Protein AF-A0A520WW32-F1 (afdb_monomer_lite)

Foldseek 3Di:
DAAEDPVVCVVCVPPDQLRWFKKKWFFDQDPVLVVLCVVPVPDDDDPVRVVVNLVVQQVRQVVLVVVLLVQLQVVLCVFDPPVSNDGWDKAADDPDGSSHRIIMTIDGPRSSVVSVPDPGTHYMGGPDDDDDDDPDDDDCPVQVVVCVVVVHGPVCVVVVPD

Radius of gyration: 22.88 Å; chains: 1; bounding box: 37×48×65 Å

Secondary structure (DSSP, 8-state):
-PEEPTTHHHHHHTS-TT--EEEEEEEPPPHHHHHHHHHHTT----HHHHHHHHHHHHHHHHHHHHHHHHHHHHHHHHHS-GGG-SPPPEEE-SSSTTSSSEEEEEE-TTTHHHHHT-TTEEEEEE-PPPPP-PPP---HHHHHHHHHHHSS-HHHHHTT--

Sequence (162 aa):
MAIISEAFEPFLAESGPNDRREAIVIYKTPESATELRERRKKKRMSVPQKRRYLRDLASIQAPTQLASLQKYRKAGKTRLPKKDKRDLETSTAGPMEGSMPFAYAQVTRKTLTELRRSDNIAAVIPNQRIHLLEPRAIDYQDLNNQEQAAGMTWGLERLDIP

Structure (mmCIF, N/CA/C/O backbone):
data_AF-A0A520WW32-F1
#
_entry.id   AF-A0A520WW32-F1
#
loop_
_atom_site.group_PDB
_atom_site.id
_atom_site.type_symbol
_atom_site.label_atom_id
_atom_site.label_alt_id
_atom_site.label_comp_id
_atom_site.label_asym_id
_atom_site.label_entity_id
_atom_site.label_seq_id
_atom_site.pdbx_PDB_ins_code
_atom_site.Cartn_x
_atom_site.Cartn_y
_atom_site.Cartn_z
_atom_site.occupancy
_atom_site.B_iso_or_equiv
_atom_site.auth_seq_id
_atom_site.auth_comp_id
_atom_site.auth_asym_id
_atom_site.auth_atom_id
_atom_site.pdbx_PDB_model_num
ATOM 1 N N . MET A 1 1 ? -15.189 7.868 2.197 1.00 76.44 1 MET A N 1
ATOM 2 C CA . MET A 1 1 ? -15.087 6.426 2.518 1.00 76.44 1 MET A CA 1
ATOM 3 C C . MET A 1 1 ? -14.074 5.765 1.602 1.00 76.44 1 MET A C 1
ATOM 5 O O . MET A 1 1 ? -14.057 6.096 0.423 1.00 76.44 1 MET A O 1
ATOM 9 N N . ALA A 1 2 ? -13.249 4.866 2.137 1.00 84.12 2 ALA A N 1
ATOM 10 C CA . ALA A 1 2 ? -12.302 4.087 1.339 1.00 84.12 2 ALA A CA 1
ATOM 11 C C . ALA A 1 2 ? -13.005 2.971 0.552 1.00 84.12 2 ALA A C 1
ATOM 13 O O . ALA A 1 2 ? -14.002 2.413 1.018 1.00 84.12 2 ALA A O 1
ATOM 14 N N . ILE A 1 3 ? -12.460 2.626 -0.613 1.00 90.88 3 ILE A N 1
ATOM 15 C CA . ILE A 1 3 ? -12.929 1.503 -1.429 1.00 90.88 3 ILE A CA 1
ATOM 16 C C . ILE A 1 3 ? -12.299 0.215 -0.891 1.00 90.88 3 ILE A C 1
ATOM 18 O O . ILE A 1 3 ? -11.082 0.114 -0.770 1.00 90.88 3 ILE A O 1
ATOM 22 N N . ILE A 1 4 ? -13.122 -0.770 -0.547 1.00 91.44 4 ILE A N 1
ATOM 23 C CA . ILE A 1 4 ? -12.657 -2.098 -0.139 1.00 91.44 4 ILE A CA 1
ATOM 24 C C . ILE A 1 4 ? -12.817 -3.021 -1.342 1.00 91.44 4 ILE A C 1
ATOM 26 O O . ILE A 1 4 ? -13.908 -3.092 -1.898 1.00 91.44 4 ILE A O 1
ATOM 30 N N . SER A 1 5 ? -11.748 -3.708 -1.742 1.00 91.31 5 SER A N 1
ATOM 31 C CA . SER A 1 5 ? -11.812 -4.671 -2.844 1.00 91.31 5 SER A CA 1
ATOM 32 C C . SER A 1 5 ? -12.746 -5.842 -2.528 1.00 91.31 5 SER A C 1
ATOM 34 O O . SER A 1 5 ? -12.660 -6.437 -1.454 1.00 91.31 5 SER A O 1
ATOM 36 N N . GLU A 1 6 ? -13.576 -6.223 -3.497 1.00 90.38 6 GLU A N 1
ATOM 37 C CA . GLU A 1 6 ? -14.427 -7.422 -3.438 1.00 90.38 6 GLU A CA 1
ATOM 38 C C . GLU A 1 6 ? -13.604 -8.710 -3.291 1.00 90.38 6 GLU A C 1
ATOM 40 O O . GLU A 1 6 ? -14.065 -9.682 -2.701 1.00 90.38 6 GLU A O 1
ATOM 45 N N . ALA A 1 7 ? -12.330 -8.689 -3.700 1.00 89.06 7 ALA A N 1
ATOM 46 C CA . ALA A 1 7 ? -11.408 -9.807 -3.528 1.00 89.06 7 ALA A CA 1
ATOM 47 C C . ALA A 1 7 ? -11.154 -10.173 -2.051 1.00 89.06 7 ALA A C 1
ATOM 49 O O . ALA A 1 7 ? -10.600 -11.237 -1.778 1.00 89.06 7 ALA A O 1
ATOM 50 N N . PHE A 1 8 ? -11.566 -9.335 -1.088 1.00 89.50 8 PHE A N 1
ATOM 51 C CA . PHE A 1 8 ? -11.568 -9.707 0.328 1.00 89.50 8 PHE A CA 1
ATOM 52 C C . PHE A 1 8 ? -12.578 -10.799 0.677 1.00 89.50 8 PHE A C 1
ATOM 54 O O . PHE A 1 8 ? -12.339 -11.515 1.648 1.00 89.50 8 PHE A O 1
ATOM 61 N N . GLU A 1 9 ? -13.679 -10.939 -0.065 1.00 86.38 9 GLU A N 1
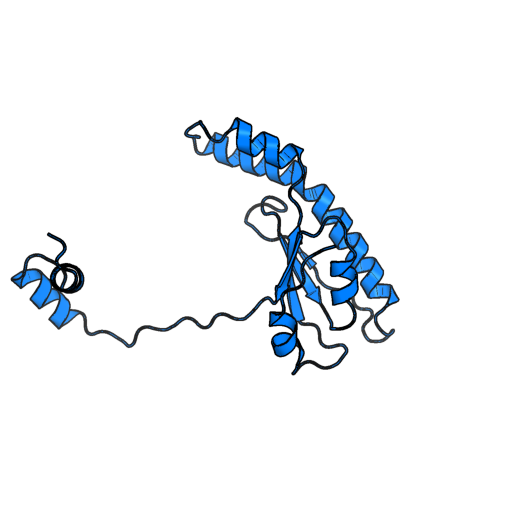ATOM 62 C CA . GLU A 1 9 ? -14.668 -11.985 0.207 1.00 86.38 9 GLU A CA 1
ATOM 63 C C . GLU A 1 9 ? -14.060 -13.387 0.105 1.00 86.38 9 GLU A C 1
ATOM 65 O O . GLU A 1 9 ? -14.041 -14.068 1.135 1.00 86.38 9 GLU A O 1
ATOM 70 N N . PRO A 1 10 ? -13.478 -13.808 -1.039 1.00 87.50 10 PRO A N 1
ATOM 71 C CA . PRO A 1 10 ? -12.804 -15.101 -1.129 1.00 87.50 10 PRO A CA 1
ATOM 72 C C . PRO A 1 10 ? -11.535 -15.151 -0.268 1.00 87.50 10 PRO A C 1
ATOM 74 O O . PRO A 1 10 ? -11.258 -16.162 0.368 1.00 87.50 10 PRO A O 1
ATOM 77 N N . PHE A 1 11 ? -10.785 -14.049 -0.162 1.00 85.19 11 PHE A N 1
ATOM 78 C CA . PHE A 1 11 ? -9.535 -14.014 0.609 1.00 85.19 11 PHE A CA 1
ATOM 79 C C . PHE A 1 11 ? -9.734 -14.226 2.120 1.00 85.19 11 PHE A C 1
ATOM 81 O O . PHE A 1 11 ? -8.848 -14.748 2.799 1.00 85.19 11 PHE A O 1
ATOM 88 N N . LEU A 1 12 ? -10.892 -13.828 2.656 1.00 84.56 12 LEU A N 1
ATOM 89 C CA . LEU A 1 12 ? -11.266 -14.032 4.057 1.00 84.56 12 LEU A CA 1
ATOM 90 C C . LEU A 1 12 ? -12.266 -15.182 4.251 1.00 84.56 12 LEU A C 1
ATOM 92 O O . LEU A 1 12 ? -12.606 -15.464 5.397 1.00 84.56 12 LEU A O 1
ATOM 96 N N . ALA A 1 13 ? -12.741 -15.836 3.185 1.00 82.19 13 ALA A N 1
ATOM 97 C CA . ALA A 1 13 ? -13.747 -16.899 3.269 1.00 82.19 13 ALA A CA 1
ATOM 98 C C . ALA A 1 13 ? -13.255 -18.100 4.088 1.00 82.19 13 ALA A C 1
ATOM 100 O O . ALA A 1 13 ? -13.975 -18.597 4.947 1.00 82.19 13 ALA A O 1
ATOM 101 N N . GLU A 1 14 ? -12.004 -18.504 3.874 1.00 76.00 14 GLU A N 1
ATOM 102 C CA . GLU A 1 14 ? -11.356 -19.619 4.581 1.00 76.00 14 GLU A CA 1
ATOM 103 C C . GLU A 1 14 ? -10.718 -19.199 5.915 1.00 76.00 14 GLU A C 1
ATOM 105 O O . GLU A 1 14 ? -10.013 -19.975 6.552 1.00 76.00 14 GLU A O 1
ATOM 110 N N . SER A 1 15 ? -10.897 -17.940 6.322 1.00 75.44 15 SER A N 1
ATOM 111 C CA . SER A 1 15 ? -10.265 -17.385 7.519 1.00 75.44 15 SER A CA 1
ATOM 112 C C . SER A 1 15 ? -11.249 -17.379 8.683 1.00 75.44 15 SER A C 1
ATOM 114 O O . SER A 1 15 ? -12.389 -16.927 8.550 1.00 75.44 15 SER A O 1
ATOM 116 N N . GLY A 1 16 ? -10.799 -17.819 9.855 1.00 77.25 16 GLY A N 1
ATOM 117 C CA . GLY A 1 16 ? -11.548 -17.681 11.095 1.00 77.25 16 GLY A CA 1
ATOM 118 C C . GLY A 1 16 ? -11.867 -16.210 11.425 1.00 77.25 16 GLY A C 1
ATOM 119 O O . GLY A 1 16 ? -11.209 -15.288 10.939 1.00 77.25 16 GLY A O 1
ATOM 120 N N . PRO A 1 17 ? -12.851 -15.931 12.302 1.00 72.38 17 PRO A N 1
ATOM 121 C CA . PRO A 1 17 ? -13.304 -14.564 12.596 1.00 72.38 17 PRO A CA 1
ATOM 122 C C . PRO A 1 17 ? -12.222 -13.608 13.124 1.00 72.38 17 PRO A C 1
ATOM 124 O O . PRO A 1 17 ? -12.375 -12.388 13.009 1.00 72.38 17 PRO A O 1
ATOM 127 N N . ASN A 1 18 ? -11.162 -14.157 13.722 1.00 74.00 18 ASN A N 1
ATOM 128 C CA . ASN A 1 18 ? -10.034 -13.415 14.284 1.00 74.00 18 ASN A CA 1
ATOM 129 C C . ASN A 1 18 ? -8.717 -13.689 13.537 1.00 74.00 18 ASN A C 1
ATOM 131 O O . ASN A 1 18 ? -7.675 -13.174 13.947 1.00 74.00 18 ASN A O 1
ATOM 135 N N . ASP A 1 19 ? -8.758 -14.468 12.452 1.00 82.25 19 ASP A N 1
ATOM 136 C CA . ASP A 1 19 ? -7.575 -14.734 11.644 1.00 82.25 19 ASP A CA 1
ATOM 137 C C . ASP A 1 19 ? -7.114 -13.445 10.977 1.00 82.25 19 ASP A C 1
ATOM 139 O O . ASP A 1 19 ? -7.900 -12.656 10.437 1.00 82.25 19 ASP A O 1
ATOM 143 N N . ARG A 1 20 ? -5.805 -13.226 11.058 1.00 86.00 20 ARG A N 1
ATOM 144 C CA . ARG A 1 20 ? -5.157 -12.019 10.569 1.00 86.00 20 ARG A CA 1
ATOM 145 C C . ARG A 1 20 ? -4.584 -12.303 9.200 1.00 86.00 20 ARG A C 1
ATOM 147 O O . ARG A 1 20 ? -3.789 -13.224 9.031 1.00 86.00 20 ARG A O 1
ATOM 154 N N . ARG A 1 21 ? -4.968 -11.485 8.233 1.00 88.31 21 ARG A N 1
ATOM 155 C CA . ARG A 1 21 ? -4.425 -11.528 6.879 1.00 88.31 21 ARG A CA 1
ATOM 156 C C . ARG A 1 21 ? -3.797 -10.186 6.562 1.00 88.31 21 ARG A C 1
ATOM 158 O O . ARG A 1 21 ? -4.219 -9.158 7.087 1.00 88.31 21 ARG A O 1
ATOM 165 N N . GLU A 1 22 ? -2.775 -10.195 5.727 1.00 90.69 22 GLU A N 1
ATOM 166 C CA . GLU A 1 22 ? -2.136 -8.962 5.299 1.00 90.69 22 GLU A CA 1
ATOM 167 C C . GLU A 1 22 ? -2.956 -8.292 4.191 1.00 90.69 22 GLU A C 1
ATOM 169 O O . GLU A 1 22 ? -3.468 -8.940 3.275 1.00 90.69 22 GLU A O 1
ATOM 174 N N . ALA A 1 23 ? -3.096 -6.978 4.296 1.00 92.38 23 ALA A N 1
ATOM 175 C CA . ALA A 1 23 ? -3.737 -6.123 3.318 1.00 92.38 23 ALA A CA 1
ATOM 176 C C . ALA A 1 23 ? -2.803 -4.982 2.939 1.00 92.38 23 ALA A C 1
ATOM 178 O O . ALA A 1 23 ? -2.019 -4.499 3.755 1.00 92.38 23 ALA A O 1
ATOM 179 N N . ILE A 1 24 ? -2.955 -4.507 1.713 1.00 92.44 24 ILE A N 1
ATOM 180 C CA . ILE A 1 24 ? -2.324 -3.291 1.230 1.00 92.44 24 ILE A CA 1
ATOM 181 C C . ILE A 1 24 ? -3.344 -2.161 1.379 1.00 92.44 24 ILE A C 1
ATOM 183 O O . ILE A 1 24 ? -4.445 -2.200 0.827 1.00 92.44 24 ILE A O 1
ATOM 187 N N . VAL A 1 25 ? -2.976 -1.149 2.152 1.00 92.75 25 VAL A N 1
ATOM 188 C CA . VAL A 1 25 ? -3.763 0.057 2.402 1.00 92.75 25 VAL A CA 1
ATOM 189 C C . VAL A 1 25 ? -3.189 1.180 1.558 1.00 92.75 25 VAL A C 1
ATOM 191 O O . VAL A 1 25 ? -2.044 1.577 1.757 1.00 92.75 25 VAL A O 1
ATOM 194 N N . ILE A 1 26 ? -3.988 1.708 0.638 1.00 91.75 26 ILE A N 1
ATOM 195 C CA . ILE A 1 26 ? -3.620 2.800 -0.261 1.00 91.75 26 ILE A CA 1
ATOM 196 C C . ILE A 1 26 ? -4.183 4.101 0.305 1.00 91.75 26 ILE A C 1
ATOM 198 O O . ILE A 1 26 ? -5.389 4.240 0.516 1.00 91.75 26 ILE A O 1
ATOM 202 N N . TYR A 1 27 ? -3.313 5.075 0.538 1.00 90.31 27 TYR A N 1
ATOM 203 C CA . TYR A 1 27 ? -3.663 6.385 1.068 1.00 90.31 27 TYR A CA 1
ATOM 204 C C . TYR A 1 27 ? -4.011 7.360 -0.044 1.00 90.31 27 TYR A C 1
ATOM 206 O O . TYR A 1 27 ? -3.464 7.312 -1.147 1.00 90.31 27 TYR A O 1
ATOM 214 N N . LYS A 1 28 ? -4.886 8.310 0.279 1.00 89.56 28 LYS A N 1
ATOM 215 C CA . LYS A 1 28 ? -5.070 9.483 -0.566 1.00 89.56 28 LYS A CA 1
ATOM 216 C C . LYS A 1 28 ? -3.759 10.264 -0.630 1.00 89.56 28 LYS A C 1
ATOM 218 O O . LYS A 1 28 ? -3.031 10.383 0.359 1.00 89.56 28 LYS A O 1
ATOM 223 N N . THR A 1 29 ? -3.461 10.771 -1.818 1.00 84.94 29 THR A N 1
ATOM 224 C CA . THR A 1 29 ? -2.329 11.673 -2.023 1.00 84.94 29 THR A CA 1
ATOM 225 C C . THR A 1 29 ? -2.746 13.069 -1.546 1.00 84.94 29 THR A C 1
ATOM 227 O O . THR A 1 29 ? -3.787 13.547 -1.998 1.00 84.94 29 THR A O 1
ATOM 230 N N . PRO A 1 30 ? -1.995 13.722 -0.641 1.00 85.50 30 PRO A N 1
ATOM 231 C CA . PRO A 1 30 ? -2.254 15.104 -0.251 1.00 85.50 30 PRO A CA 1
ATOM 232 C C . PRO A 1 30 ? -2.201 16.042 -1.461 1.00 85.50 30 PRO A C 1
ATOM 234 O O . PRO A 1 30 ? -1.415 15.825 -2.386 1.00 85.50 30 PRO A O 1
ATOM 237 N N . GLU A 1 31 ? -2.987 17.117 -1.445 1.00 85.88 31 GLU A N 1
ATOM 238 C CA . GLU A 1 31 ? -2.996 18.117 -2.526 1.00 85.88 31 GLU A CA 1
ATOM 239 C C . GLU A 1 31 ? -1.596 18.687 -2.790 1.00 85.88 31 GLU A C 1
ATOM 241 O O . GLU A 1 31 ? -1.153 18.754 -3.935 1.00 85.88 31 GLU A O 1
ATOM 246 N N . SER A 1 32 ? -0.827 18.946 -1.731 1.00 83.56 32 SER A N 1
ATOM 247 C CA . SER A 1 32 ? 0.561 19.414 -1.813 1.00 83.56 32 SER A CA 1
ATOM 248 C C . SER A 1 32 ? 1.504 18.442 -2.540 1.00 83.56 32 SER A C 1
ATOM 250 O O . SER A 1 32 ? 2.412 18.873 -3.256 1.00 83.56 32 SER A O 1
ATOM 252 N N . ALA A 1 33 ? 1.289 17.127 -2.425 1.00 82.94 33 ALA A N 1
ATOM 253 C CA . ALA A 1 33 ? 2.049 16.132 -3.184 1.00 82.94 33 ALA A CA 1
ATOM 254 C C . ALA A 1 33 ? 1.634 16.108 -4.667 1.00 82.94 33 ALA A C 1
ATOM 256 O O . ALA A 1 33 ? 2.475 15.882 -5.544 1.00 82.94 33 ALA A O 1
ATOM 257 N N . THR A 1 34 ? 0.359 16.379 -4.957 1.00 82.75 34 THR A N 1
ATOM 258 C CA . THR A 1 34 ? -0.162 16.515 -6.325 1.00 82.75 34 THR A CA 1
ATOM 259 C C . THR A 1 34 ? 0.433 17.741 -7.013 1.00 82.75 34 THR A C 1
ATOM 261 O O . THR A 1 34 ? 0.976 17.622 -8.110 1.00 82.75 34 THR A O 1
ATOM 264 N N . GLU A 1 35 ? 0.466 18.893 -6.342 1.00 84.81 35 GLU A N 1
ATOM 265 C CA . GLU A 1 35 ? 1.128 20.091 -6.867 1.00 84.81 35 GLU A CA 1
ATOM 266 C C . GLU A 1 35 ? 2.611 19.855 -7.166 1.00 84.81 35 GLU A C 1
ATOM 268 O O . GLU A 1 35 ? 3.119 20.258 -8.216 1.00 84.81 35 GLU A O 1
ATOM 273 N N . LEU A 1 36 ? 3.324 19.175 -6.261 1.00 83.38 36 LEU A N 1
ATOM 274 C CA . LEU A 1 36 ? 4.738 18.860 -6.450 1.00 83.38 36 LEU A CA 1
ATOM 275 C C . LEU A 1 36 ? 4.966 17.968 -7.683 1.00 83.38 36 LEU A C 1
ATOM 277 O O . LEU A 1 36 ? 5.966 18.143 -8.387 1.00 83.38 36 LEU A O 1
ATOM 281 N N . ARG A 1 37 ? 4.047 17.031 -7.961 1.00 81.62 37 ARG A N 1
ATOM 282 C CA . ARG A 1 37 ? 4.048 16.208 -9.183 1.00 81.62 37 ARG A CA 1
ATOM 283 C C . ARG A 1 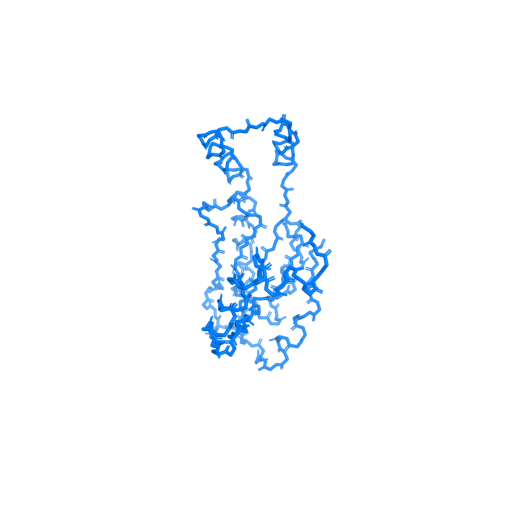37 ? 3.839 17.064 -10.429 1.00 81.62 37 ARG A C 1
ATOM 285 O O . ARG A 1 37 ? 4.663 16.989 -11.341 1.00 81.62 37 ARG A O 1
ATOM 292 N N . GLU A 1 38 ? 2.809 17.907 -10.455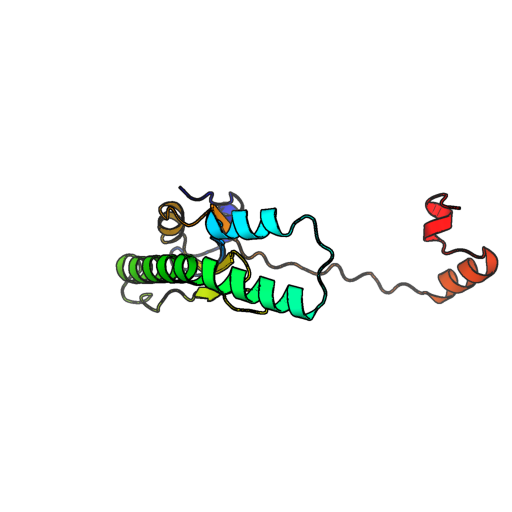 1.00 82.31 38 GLU A N 1
ATOM 293 C CA . GLU A 1 38 ? 2.501 18.754 -11.616 1.00 82.31 38 GLU A CA 1
ATOM 294 C C . GLU A 1 38 ? 3.643 19.721 -11.949 1.00 82.31 38 GLU A C 1
ATOM 296 O O . GLU A 1 38 ? 4.064 19.814 -13.105 1.00 82.31 38 GLU A O 1
ATOM 301 N N . ARG A 1 39 ? 4.246 20.354 -10.932 1.00 79.69 39 ARG A N 1
ATOM 302 C CA . ARG A 1 39 ? 5.399 21.259 -11.104 1.00 79.69 39 ARG A CA 1
ATOM 303 C C . ARG A 1 39 ? 6.603 20.584 -11.770 1.00 79.69 39 ARG A C 1
ATOM 305 O O . ARG A 1 39 ? 7.453 21.274 -12.335 1.00 79.69 39 ARG A O 1
ATOM 312 N N . ARG A 1 40 ? 6.717 19.252 -11.697 1.00 75.75 40 ARG A N 1
ATOM 313 C CA . ARG A 1 40 ? 7.886 18.498 -12.183 1.00 75.75 40 ARG A CA 1
ATOM 314 C C . ARG A 1 40 ? 7.615 17.580 -13.378 1.00 75.75 40 ARG A C 1
ATOM 316 O O . ARG A 1 40 ? 8.582 17.042 -13.914 1.00 75.75 40 ARG A O 1
ATOM 323 N N . LYS A 1 41 ? 6.373 17.480 -13.877 1.00 71.19 41 LYS A N 1
ATOM 324 C CA . LYS A 1 41 ? 6.012 16.673 -15.068 1.00 71.19 41 LYS A CA 1
ATOM 325 C C . LYS A 1 41 ? 6.796 17.024 -16.342 1.00 71.19 41 LYS A C 1
ATOM 327 O O . LYS A 1 41 ? 6.887 16.195 -17.238 1.00 71.19 41 LYS A O 1
ATOM 332 N N . LYS A 1 42 ? 7.371 18.229 -16.433 1.00 64.25 42 LYS A N 1
ATOM 333 C CA . LYS A 1 42 ? 7.997 18.755 -17.662 1.00 64.25 42 LYS A CA 1
ATOM 334 C C . LYS A 1 42 ? 9.532 18.807 -17.648 1.00 64.25 42 LYS A C 1
ATOM 336 O O . LYS A 1 42 ? 10.117 19.358 -18.574 1.00 64.25 42 LYS A O 1
ATOM 341 N N . LYS A 1 43 ? 10.214 18.269 -16.627 1.00 72.75 43 LYS A N 1
ATOM 342 C CA . LYS A 1 43 ? 11.689 18.318 -16.544 1.00 72.75 43 LYS A CA 1
ATOM 343 C C . LYS A 1 43 ? 12.303 16.924 -16.469 1.00 72.75 43 LYS A C 1
ATOM 345 O O . LYS A 1 43 ? 12.032 16.172 -15.536 1.00 72.75 43 LYS A O 1
ATOM 350 N N . ARG A 1 44 ? 13.205 16.607 -17.407 1.00 78.62 44 ARG A N 1
ATOM 351 C CA . ARG A 1 44 ? 14.145 15.488 -17.247 1.00 78.62 44 ARG A CA 1
ATOM 352 C C . ARG A 1 44 ? 15.000 15.764 -16.009 1.00 78.62 44 ARG A C 1
ATOM 354 O O . ARG A 1 44 ? 15.760 16.726 -15.982 1.00 78.62 44 ARG A O 1
ATOM 361 N N . MET A 1 45 ? 14.825 14.950 -14.971 1.00 82.00 45 MET A N 1
ATOM 362 C CA . MET A 1 45 ? 15.549 15.094 -13.708 1.00 82.00 45 MET A CA 1
ATOM 363 C C . MET A 1 45 ? 16.824 14.254 -13.709 1.00 82.00 45 MET A C 1
ATOM 365 O O . MET A 1 45 ? 16.788 13.068 -14.050 1.00 82.00 45 MET A O 1
ATOM 369 N N . SER A 1 46 ? 17.924 14.839 -13.240 1.00 88.44 46 SER A N 1
ATOM 370 C CA . SER A 1 46 ? 19.129 14.085 -12.894 1.00 88.44 46 SER A CA 1
ATOM 371 C C . SER A 1 46 ? 18.884 13.192 -11.669 1.00 88.44 46 SER A C 1
ATOM 373 O O . SER A 1 46 ? 17.940 13.396 -10.899 1.00 88.44 46 SER 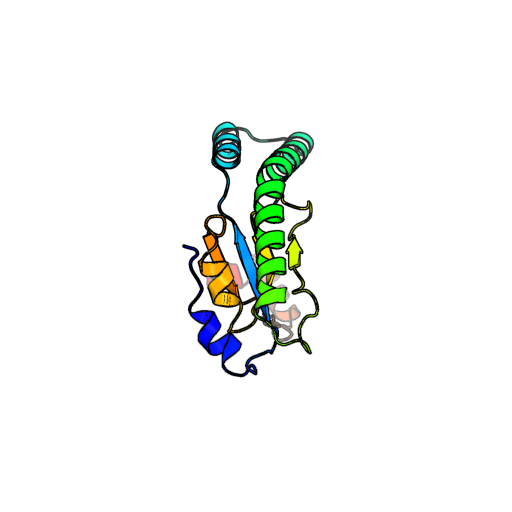A O 1
ATOM 375 N N . VAL A 1 47 ? 19.735 12.186 -11.455 1.00 85.88 47 VAL A N 1
ATOM 376 C CA . VAL A 1 47 ? 19.606 11.250 -10.321 1.00 85.88 47 VAL A CA 1
ATOM 377 C C . VAL A 1 47 ? 19.548 11.967 -8.953 1.00 85.88 47 VAL A C 1
ATOM 379 O O . VAL A 1 47 ? 18.641 11.661 -8.172 1.00 85.88 47 VAL A O 1
ATOM 382 N N . PRO A 1 48 ? 20.394 12.976 -8.650 1.00 89.38 48 PRO A N 1
ATOM 383 C CA . PRO A 1 48 ? 20.297 13.721 -7.390 1.00 89.38 48 PRO A CA 1
ATOM 384 C C . PRO A 1 48 ? 18.959 14.451 -7.212 1.00 89.38 48 PRO A C 1
ATOM 386 O O . PRO A 1 48 ? 18.388 14.470 -6.118 1.00 89.38 48 PRO A O 1
ATOM 389 N N . GLN A 1 49 ? 18.422 15.014 -8.299 1.00 87.31 49 GLN A N 1
ATOM 390 C CA . GLN A 1 49 ? 17.129 15.699 -8.293 1.00 87.31 49 GLN A CA 1
ATOM 391 C C . GLN A 1 49 ? 15.978 14.721 -8.038 1.00 87.31 49 GLN A C 1
ATOM 393 O O . GLN A 1 49 ? 15.082 15.042 -7.253 1.00 87.31 49 GLN A O 1
ATOM 398 N N . LYS A 1 50 ? 16.034 13.515 -8.626 1.00 84.06 50 LYS A N 1
ATOM 399 C CA . LYS A 1 50 ? 15.078 12.428 -8.353 1.00 84.06 50 LYS A CA 1
ATOM 400 C C . LYS A 1 50 ? 15.101 12.023 -6.878 1.00 84.06 50 LYS A C 1
ATOM 402 O O . LYS A 1 50 ? 14.050 11.917 -6.257 1.00 84.06 50 LYS A O 1
ATOM 407 N N . ARG A 1 51 ? 16.282 11.870 -6.272 1.00 86.00 51 ARG A N 1
ATOM 408 C CA . ARG A 1 51 ? 16.390 11.516 -4.845 1.00 86.00 51 ARG A CA 1
ATOM 409 C C . ARG A 1 51 ? 15.838 12.607 -3.924 1.00 86.00 51 ARG A C 1
ATOM 411 O O . ARG A 1 51 ? 15.207 12.299 -2.917 1.00 86.00 51 ARG A O 1
ATOM 418 N N . ARG A 1 52 ? 16.076 13.886 -4.239 1.00 87.56 52 ARG A N 1
ATOM 419 C CA . ARG A 1 52 ? 15.488 15.009 -3.485 1.00 87.56 52 ARG A CA 1
ATOM 420 C C . ARG A 1 52 ? 13.967 15.026 -3.621 1.00 87.56 52 ARG A C 1
ATOM 422 O O . ARG A 1 52 ? 13.279 15.112 -2.619 1.00 87.56 52 ARG A O 1
ATOM 429 N N . TYR A 1 53 ? 13.462 14.842 -4.837 1.00 85.81 53 TYR A N 1
ATOM 430 C CA . TYR A 1 53 ? 12.030 14.737 -5.105 1.00 85.81 53 TYR A CA 1
ATOM 431 C C . TYR A 1 53 ? 11.338 13.648 -4.271 1.00 85.81 53 TYR A C 1
ATOM 433 O O . TYR A 1 53 ? 10.299 13.908 -3.675 1.00 85.81 53 TYR A O 1
ATOM 441 N N . LEU A 1 54 ? 11.927 12.451 -4.195 1.00 85.88 54 LEU A N 1
ATOM 442 C CA . LEU A 1 54 ? 11.369 11.355 -3.400 1.00 85.88 54 LEU A CA 1
ATOM 443 C C . LEU A 1 54 ? 11.365 11.663 -1.896 1.00 85.88 54 LEU A C 1
ATOM 445 O O . LEU A 1 54 ? 10.414 11.298 -1.213 1.00 85.88 54 LEU A O 1
ATOM 449 N N . ARG A 1 55 ? 12.383 12.373 -1.389 1.00 87.62 55 ARG A N 1
ATOM 450 C CA . ARG A 1 55 ? 12.406 12.862 0.001 1.00 87.62 55 ARG A CA 1
ATOM 451 C C . ARG A 1 55 ? 11.312 13.889 0.268 1.00 87.62 55 ARG A C 1
ATOM 453 O O . ARG A 1 55 ? 10.615 13.772 1.270 1.00 87.62 55 ARG A O 1
ATOM 460 N N . ASP A 1 56 ? 11.152 14.854 -0.635 1.00 88.31 56 ASP A N 1
ATOM 461 C CA . ASP A 1 56 ? 10.119 15.884 -0.524 1.00 88.31 56 ASP A CA 1
ATOM 462 C C . ASP A 1 56 ? 8.727 15.219 -0.493 1.00 88.31 56 ASP A C 1
ATOM 464 O O . ASP A 1 56 ? 7.943 15.466 0.422 1.00 88.31 56 ASP A O 1
ATOM 468 N N . LEU A 1 57 ? 8.456 14.285 -1.416 1.00 85.88 57 LEU A N 1
ATOM 469 C CA . LEU A 1 57 ? 7.220 13.491 -1.421 1.00 85.88 57 LEU A CA 1
ATOM 470 C C . LEU A 1 57 ? 7.011 12.695 -0.130 1.00 85.88 57 LEU A C 1
ATOM 472 O O . LEU A 1 57 ? 5.912 12.718 0.422 1.00 85.88 57 LEU A O 1
ATOM 476 N N . ALA A 1 58 ? 8.050 12.011 0.355 1.00 85.88 58 ALA A N 1
ATOM 477 C CA . ALA A 1 58 ? 7.967 11.232 1.585 1.00 85.88 58 ALA A CA 1
ATOM 478 C C . ALA A 1 58 ? 7.590 12.112 2.784 1.00 85.88 58 ALA A C 1
ATOM 480 O O . ALA A 1 58 ? 6.713 11.744 3.560 1.00 85.88 58 ALA A O 1
ATOM 481 N N . SER A 1 59 ? 8.184 13.305 2.895 1.00 87.69 59 SER A N 1
ATOM 482 C CA . SER A 1 59 ? 7.888 14.246 3.983 1.00 87.69 59 SER A CA 1
ATOM 483 C C . SER A 1 59 ? 6.440 14.747 3.974 1.00 87.69 59 SER A C 1
ATOM 485 O O . SER A 1 59 ? 5.846 14.932 5.033 1.00 87.69 59 SER A O 1
ATOM 487 N N . ILE A 1 60 ? 5.849 14.905 2.787 1.00 88.75 60 ILE A N 1
ATOM 488 C CA . ILE A 1 60 ? 4.453 15.324 2.622 1.00 88.75 60 ILE A CA 1
ATOM 489 C C . ILE A 1 60 ? 3.487 14.183 2.969 1.00 88.75 60 ILE A C 1
ATOM 491 O O . ILE A 1 60 ? 2.454 14.408 3.595 1.00 88.75 60 ILE A O 1
ATOM 495 N N . GLN A 1 61 ? 3.807 12.955 2.562 1.00 85.62 61 GLN A N 1
ATOM 496 C CA . GLN A 1 61 ? 2.904 11.811 2.685 1.00 85.62 61 GLN A CA 1
ATOM 497 C C . GLN A 1 61 ? 2.980 11.126 4.062 1.00 85.62 61 GLN A C 1
ATOM 499 O O . GLN A 1 61 ? 1.964 10.626 4.556 1.00 85.62 61 GLN A O 1
ATOM 504 N N . ALA A 1 62 ? 4.156 11.099 4.698 1.00 85.12 62 ALA A N 1
ATOM 505 C CA . ALA A 1 62 ? 4.392 10.381 5.951 1.00 85.12 62 ALA A CA 1
ATOM 506 C C . ALA A 1 62 ? 3.438 10.776 7.102 1.00 85.12 62 ALA A C 1
ATOM 508 O O . ALA A 1 62 ? 2.911 9.866 7.749 1.00 85.12 62 ALA A O 1
ATOM 509 N N . PRO A 1 63 ? 3.120 12.066 7.347 1.00 87.69 63 PRO A N 1
ATOM 510 C CA . PRO A 1 63 ? 2.203 12.454 8.423 1.00 87.69 63 PRO A CA 1
ATOM 511 C C . PRO A 1 63 ? 0.798 11.863 8.251 1.00 87.69 63 PRO A C 1
ATOM 513 O O . PRO A 1 63 ? 0.212 11.346 9.205 1.00 87.69 63 PRO A O 1
ATOM 516 N N . THR A 1 64 ? 0.271 11.876 7.023 1.00 85.44 64 THR A N 1
ATOM 517 C CA . THR A 1 64 ? -1.055 11.330 6.699 1.00 85.44 64 THR A CA 1
ATOM 518 C C . THR A 1 64 ? -1.106 9.819 6.916 1.00 85.44 64 THR A C 1
ATOM 520 O O . THR A 1 64 ? -2.092 9.300 7.452 1.00 85.44 64 THR A O 1
ATOM 523 N N . GLN A 1 65 ? -0.042 9.107 6.535 1.00 85.81 65 GLN A N 1
ATOM 524 C CA . GLN A 1 65 ? 0.064 7.662 6.745 1.00 85.81 65 GLN A CA 1
ATOM 525 C C . GLN A 1 65 ? 0.147 7.326 8.230 1.00 85.81 65 GLN A C 1
ATOM 527 O O . GLN A 1 65 ? -0.632 6.514 8.725 1.00 85.81 65 GLN A O 1
ATOM 532 N N . LEU A 1 66 ? 1.038 7.996 8.957 1.00 85.69 66 LEU A N 1
ATOM 533 C CA . LEU A 1 66 ? 1.289 7.736 10.369 1.00 85.69 66 LEU A CA 1
ATOM 534 C C . LEU A 1 66 ? 0.041 7.997 11.221 1.00 85.69 66 LEU A C 1
ATOM 536 O O . LEU A 1 66 ? -0.336 7.146 12.028 1.00 85.69 66 LEU A O 1
ATOM 540 N N . ALA A 1 67 ? -0.665 9.106 10.983 1.00 87.62 67 ALA A N 1
ATOM 541 C CA . ALA A 1 67 ? -1.922 9.407 11.668 1.00 87.62 67 ALA A CA 1
ATOM 542 C C . ALA A 1 67 ? -2.999 8.337 11.404 1.00 87.62 67 ALA A C 1
ATOM 544 O O . ALA A 1 67 ? -3.690 7.888 12.325 1.00 87.62 67 ALA A O 1
ATOM 545 N N . SER A 1 68 ? -3.118 7.886 10.153 1.00 87.19 68 SER A N 1
ATOM 546 C CA . SER A 1 68 ? -4.099 6.872 9.750 1.00 87.19 68 SER A CA 1
ATOM 547 C C . SER A 1 68 ? -3.786 5.499 10.352 1.00 87.19 68 SER A C 1
ATOM 549 O O . SER A 1 68 ? -4.681 4.840 10.885 1.00 87.19 68 SER A O 1
ATOM 551 N N . LEU A 1 69 ? -2.512 5.096 10.343 1.00 85.38 69 LEU A N 1
ATOM 552 C CA . LEU A 1 69 ? -2.042 3.849 10.946 1.00 85.38 69 LEU A CA 1
ATOM 553 C C . LEU A 1 69 ? -2.237 3.842 12.461 1.00 85.38 69 LEU A C 1
ATOM 555 O O . LEU A 1 69 ? -2.731 2.862 13.016 1.00 85.38 69 LEU A O 1
ATOM 559 N N . GLN A 1 70 ? -1.911 4.941 13.145 1.00 86.69 70 GLN A N 1
ATOM 560 C CA . GLN A 1 70 ? -2.126 5.056 14.587 1.00 86.69 70 GLN A CA 1
ATOM 561 C C . GLN A 1 70 ? -3.610 4.962 14.953 1.00 86.69 70 GLN A C 1
ATOM 563 O O . GLN A 1 70 ? -3.965 4.258 15.901 1.00 86.69 70 GLN A O 1
ATOM 568 N N . LYS A 1 71 ? -4.487 5.630 14.192 1.00 88.00 71 LYS A N 1
ATOM 569 C CA . LYS A 1 71 ? -5.942 5.540 14.383 1.00 88.00 71 LYS A CA 1
ATOM 570 C C . LYS A 1 71 ? -6.433 4.102 14.200 1.00 88.00 71 LYS A C 1
ATOM 572 O O . LYS A 1 71 ? -7.188 3.609 15.038 1.00 88.00 71 LYS A O 1
ATOM 577 N N . TYR A 1 72 ? -5.955 3.410 13.167 1.00 87.38 72 TYR A N 1
ATOM 578 C CA . TYR A 1 72 ? -6.299 2.012 12.913 1.00 87.38 72 TYR A CA 1
ATOM 579 C C . TYR A 1 72 ? -5.815 1.071 14.026 1.00 87.38 72 TYR A C 1
ATOM 581 O O . TYR A 1 72 ? -6.604 0.286 14.553 1.00 87.38 72 TYR A O 1
ATOM 589 N N . ARG A 1 73 ? -4.555 1.198 14.467 1.00 86.00 73 ARG A N 1
ATOM 590 C CA . ARG A 1 73 ? -4.003 0.406 15.582 1.00 86.00 73 ARG A CA 1
ATOM 591 C C . ARG A 1 73 ? -4.814 0.594 16.868 1.00 86.00 73 ARG A C 1
ATOM 593 O O . ARG A 1 73 ? -5.105 -0.385 17.555 1.00 86.00 73 ARG A O 1
ATOM 600 N N . LYS A 1 74 ? -5.236 1.828 17.178 1.00 85.31 74 LYS A N 1
ATOM 601 C CA . LYS A 1 74 ? -6.122 2.120 18.322 1.00 85.31 74 LYS A CA 1
ATOM 602 C C . LYS A 1 74 ? -7.490 1.445 18.170 1.00 85.31 74 LYS A C 1
ATOM 604 O O . LYS A 1 74 ? -7.946 0.804 19.113 1.00 85.31 74 LYS A O 1
ATOM 609 N N . ALA A 1 75 ? -8.113 1.523 16.992 1.00 83.31 75 ALA A N 1
ATOM 610 C CA . ALA A 1 75 ? -9.398 0.868 16.727 1.00 83.31 75 ALA A CA 1
ATOM 611 C C . ALA A 1 75 ? -9.314 -0.667 16.853 1.00 83.31 75 ALA A C 1
ATOM 613 O O . ALA A 1 75 ? -10.229 -1.298 17.390 1.00 83.31 75 ALA A O 1
ATOM 614 N N . GLY A 1 76 ? -8.190 -1.260 16.436 1.00 80.69 76 GLY A N 1
ATOM 615 C CA . GLY A 1 76 ? -7.901 -2.684 16.611 1.00 80.69 76 GLY A CA 1
ATOM 616 C C . GLY A 1 76 ? -7.908 -3.127 18.077 1.00 80.69 76 GLY A C 1
ATOM 617 O O . GLY A 1 76 ? -8.557 -4.116 18.411 1.00 80.69 76 GLY A O 1
ATOM 618 N N . LYS A 1 77 ? -7.272 -2.359 18.974 1.00 80.94 77 LYS A N 1
ATOM 619 C CA . LYS A 1 77 ? -7.217 -2.656 20.425 1.00 80.94 77 LYS A CA 1
ATOM 620 C C . LYS A 1 77 ? -8.589 -2.692 21.098 1.00 80.94 77 LYS A C 1
ATOM 622 O O . LYS A 1 77 ? -8.773 -3.428 22.069 1.00 80.94 77 LYS A O 1
ATOM 627 N N . THR A 1 78 ? -9.529 -1.889 20.604 1.00 78.75 78 THR A N 1
ATOM 628 C CA . THR A 1 78 ? -10.880 -1.790 21.169 1.00 78.75 78 THR A CA 1
ATOM 629 C C . THR A 1 78 ? -11.805 -2.889 20.651 1.00 78.75 78 THR A C 1
ATOM 631 O O . THR A 1 78 ? -12.632 -3.386 21.409 1.00 78.75 78 THR A O 1
ATOM 634 N N . ARG A 1 79 ? -11.681 -3.286 19.376 1.00 76.62 79 ARG A N 1
ATOM 635 C CA . ARG A 1 79 ? -12.610 -4.237 18.736 1.00 76.62 79 ARG A CA 1
ATOM 636 C C . ARG A 1 79 ? -12.191 -5.703 18.805 1.00 76.62 79 ARG A C 1
ATOM 638 O O . ARG A 1 79 ? -13.039 -6.573 18.605 1.00 76.62 79 ARG A O 1
ATOM 645 N N . LEU A 1 80 ? -10.915 -5.988 19.055 1.00 75.75 80 LEU A N 1
ATOM 646 C CA . LEU A 1 80 ? -10.427 -7.359 19.179 1.00 75.75 80 LEU A CA 1
ATOM 647 C C . LEU A 1 80 ? -10.619 -7.890 20.615 1.00 75.75 80 LEU A C 1
ATOM 649 O O . LEU A 1 80 ? -10.437 -7.145 21.585 1.00 75.75 80 LEU A O 1
ATOM 653 N N . PRO A 1 81 ? -10.985 -9.176 20.780 1.00 69.56 81 PRO A N 1
ATOM 654 C CA . PRO A 1 81 ? -11.113 -9.796 22.097 1.00 69.56 81 PRO A CA 1
ATOM 655 C C . PRO A 1 81 ? -9.775 -9.778 22.851 1.00 69.56 81 PRO A C 1
ATOM 657 O O . PRO A 1 81 ? -8.712 -9.794 22.237 1.00 69.56 81 PRO A O 1
ATOM 660 N N . LYS A 1 82 ? -9.809 -9.776 24.197 1.00 65.50 82 LYS A N 1
ATOM 661 C CA . LYS A 1 82 ? -8.610 -9.639 25.061 1.00 65.50 82 LYS A CA 1
ATOM 662 C C . LYS A 1 82 ? -7.456 -10.592 24.698 1.00 65.50 82 LYS A C 1
ATOM 664 O O . LYS A 1 82 ? -6.307 -10.189 24.837 1.00 65.50 82 LYS A O 1
ATOM 669 N N . LYS A 1 83 ? -7.755 -11.801 24.206 1.00 62.38 83 LYS A N 1
ATOM 670 C CA . LYS A 1 83 ? -6.769 -12.813 23.781 1.00 62.38 83 LYS A CA 1
ATOM 671 C C . LYS A 1 83 ? -6.018 -12.430 22.491 1.00 62.38 83 LYS A C 1
ATOM 673 O O . LYS A 1 83 ? -4.845 -12.759 22.355 1.00 62.38 83 LYS A O 1
ATOM 678 N N . ASP A 1 84 ? -6.658 -11.649 21.619 1.00 64.12 84 ASP A N 1
ATOM 679 C CA . ASP A 1 84 ? -6.142 -11.197 20.319 1.00 64.12 84 ASP A CA 1
ATOM 680 C C . ASP A 1 84 ? -5.783 -9.703 20.311 1.00 64.12 84 ASP A C 1
ATOM 682 O O . ASP A 1 84 ? -5.601 -9.110 19.250 1.00 64.12 84 ASP A O 1
ATOM 686 N N . LYS A 1 85 ? -5.641 -9.079 21.489 1.00 61.28 85 LYS A N 1
ATOM 687 C CA . LYS A 1 85 ? -5.263 -7.663 21.641 1.00 61.28 85 LYS A CA 1
ATOM 688 C C . LYS A 1 85 ? -3.822 -7.334 21.245 1.00 61.28 85 LYS A C 1
ATOM 690 O O . LYS A 1 85 ? -3.425 -6.182 21.410 1.00 61.28 85 LYS A O 1
ATOM 695 N N . ARG A 1 86 ? -3.038 -8.293 20.731 1.00 64.31 86 ARG A N 1
ATOM 696 C CA . ARG A 1 86 ? -1.733 -7.964 20.135 1.00 64.31 86 ARG A CA 1
ATOM 697 C C . ARG A 1 86 ? -1.956 -6.921 19.050 1.00 64.31 86 ARG A C 1
ATOM 699 O O . ARG A 1 86 ? -2.866 -7.095 18.235 1.00 64.31 86 ARG A O 1
ATOM 706 N N . ASP A 1 87 ? -1.144 -5.873 19.062 1.00 69.50 87 ASP A N 1
ATOM 707 C CA . ASP A 1 87 ? -1.239 -4.761 18.123 1.00 69.50 87 ASP A CA 1
ATOM 708 C C . ASP A 1 87 ? -1.327 -5.302 16.689 1.00 69.50 87 ASP A C 1
ATOM 710 O O . ASP A 1 87 ? -0.612 -6.233 16.318 1.00 69.50 87 ASP A O 1
ATOM 714 N N . LEU A 1 88 ? -2.269 -4.772 15.902 1.00 79.06 88 LEU A N 1
ATOM 715 C CA . LEU A 1 88 ? -2.323 -5.073 14.475 1.00 79.06 88 LEU A CA 1
ATOM 716 C C . LEU A 1 88 ? -1.024 -4.568 13.859 1.00 79.06 88 LEU A C 1
ATOM 718 O O . LEU A 1 88 ? -0.712 -3.376 13.964 1.00 79.06 88 LEU A O 1
ATOM 722 N N . GLU A 1 89 ? -0.267 -5.474 13.251 1.00 82.19 89 GLU A N 1
ATOM 723 C CA . GLU A 1 89 ? 0.987 -5.105 12.612 1.00 82.19 89 GLU A CA 1
ATOM 724 C C . GLU A 1 89 ? 0.690 -4.240 11.396 1.00 82.19 89 GLU A C 1
ATOM 726 O O . GLU A 1 89 ? -0.230 -4.504 10.618 1.00 82.19 89 GLU A O 1
ATOM 731 N N . THR A 1 90 ? 1.459 -3.168 11.260 1.00 82.06 90 THR A N 1
ATOM 732 C CA . THR A 1 90 ? 1.403 -2.306 10.087 1.00 82.06 90 THR A CA 1
ATOM 733 C C . THR A 1 90 ? 2.816 -1.887 9.737 1.00 82.06 90 THR A C 1
ATOM 735 O O . THR A 1 90 ? 3.561 -1.478 10.633 1.00 82.06 90 THR A O 1
ATOM 738 N N . SER A 1 91 ? 3.162 -1.942 8.460 1.00 81.50 91 SER A N 1
ATOM 739 C CA . SER A 1 91 ? 4.464 -1.540 7.939 1.00 81.50 91 SER A CA 1
ATOM 740 C C . SER A 1 91 ? 4.280 -0.645 6.722 1.00 81.50 91 SER A C 1
ATOM 742 O O . SER A 1 91 ? 3.336 -0.768 5.949 1.00 81.50 91 SER A O 1
ATOM 744 N N . THR A 1 92 ? 5.158 0.326 6.577 1.00 78.75 92 THR A N 1
ATOM 745 C CA . THR A 1 92 ? 5.220 1.239 5.437 1.00 78.75 92 THR A CA 1
ATOM 746 C C . THR A 1 92 ? 5.955 0.555 4.284 1.00 78.75 92 THR A C 1
ATOM 748 O O . THR A 1 92 ? 6.867 -0.241 4.500 1.00 78.75 92 THR A O 1
ATOM 751 N N . ALA A 1 93 ? 5.543 0.826 3.045 1.00 69.50 93 ALA A N 1
ATOM 752 C CA . ALA A 1 93 ? 6.130 0.186 1.874 1.00 69.50 93 ALA A CA 1
ATOM 753 C C . ALA A 1 93 ? 7.051 1.135 1.093 1.00 69.50 93 ALA A C 1
ATOM 755 O O . ALA A 1 93 ? 6.736 2.312 0.901 1.00 69.50 93 ALA A O 1
ATOM 756 N N . GLY A 1 94 ? 8.155 0.590 0.573 1.00 61.41 94 GLY A N 1
ATOM 757 C CA . GLY A 1 94 ? 9.051 1.257 -0.374 1.00 61.41 94 GLY A CA 1
ATOM 758 C C . GLY A 1 94 ? 10.475 1.507 0.140 1.00 61.41 94 GLY A C 1
ATOM 759 O O . GLY A 1 94 ? 10.753 1.344 1.325 1.00 61.41 94 GLY A O 1
ATOM 760 N N . PRO A 1 95 ? 11.393 1.916 -0.759 1.00 54.91 95 PRO A N 1
ATOM 761 C CA . PRO A 1 95 ? 12.808 2.129 -0.436 1.00 54.91 95 PRO A CA 1
ATOM 762 C C . PRO A 1 95 ? 13.047 3.345 0.473 1.00 54.91 95 PRO A C 1
ATOM 764 O O . PRO A 1 95 ? 14.083 3.436 1.125 1.00 54.91 95 PRO A O 1
ATOM 767 N N . MET A 1 96 ? 12.100 4.289 0.511 1.00 61.09 96 MET A N 1
ATOM 768 C CA . MET A 1 96 ? 12.044 5.358 1.507 1.00 61.09 96 MET A CA 1
ATOM 769 C C . MET A 1 96 ? 10.664 5.363 2.148 1.00 61.09 96 MET A C 1
ATOM 771 O O . MET A 1 96 ? 9.648 5.398 1.447 1.00 61.09 96 MET A O 1
ATOM 775 N N . GLU A 1 97 ? 10.647 5.354 3.474 1.00 67.81 97 GLU A N 1
ATOM 776 C CA . GLU A 1 97 ? 9.426 5.352 4.264 1.00 67.81 97 GLU A CA 1
ATOM 777 C C . GLU A 1 97 ? 8.522 6.531 3.880 1.00 67.81 97 GLU A C 1
ATOM 779 O O . GLU A 1 97 ? 8.969 7.675 3.820 1.00 67.81 97 GLU A O 1
ATOM 784 N N . GLY A 1 98 ? 7.262 6.253 3.540 1.00 66.06 98 GLY A N 1
ATOM 785 C CA . GLY A 1 98 ? 6.297 7.275 3.126 1.00 66.06 98 GLY A CA 1
ATOM 786 C C . GLY A 1 98 ? 6.445 7.791 1.690 1.00 66.06 98 GLY A C 1
ATOM 787 O O . GLY A 1 98 ? 5.609 8.572 1.252 1.00 66.06 98 GLY A O 1
ATOM 788 N N . SER A 1 99 ? 7.446 7.358 0.914 1.00 71.50 99 SER A N 1
ATOM 789 C CA . SER A 1 99 ? 7.584 7.786 -0.493 1.00 71.50 99 SER A CA 1
ATOM 790 C C . SER A 1 99 ? 6.494 7.223 -1.410 1.00 71.50 99 SER A C 1
ATOM 792 O O . SER A 1 99 ? 6.147 7.845 -2.418 1.00 71.50 99 SER A O 1
ATOM 794 N N . MET A 1 100 ? 5.938 6.061 -1.059 1.00 80.00 100 MET A N 1
ATOM 795 C CA . MET A 1 100 ? 4.810 5.459 -1.757 1.00 80.00 100 MET A CA 1
ATOM 796 C C . MET A 1 100 ? 3.525 5.647 -0.954 1.00 80.00 100 MET A C 1
ATOM 798 O O . MET A 1 100 ? 3.547 5.517 0.270 1.00 80.00 100 MET A O 1
ATOM 802 N N . PRO A 1 101 ? 2.383 5.921 -1.609 1.00 86.06 101 PRO A N 1
ATOM 803 C CA . PRO A 1 101 ? 1.116 6.180 -0.939 1.00 86.06 101 PRO A CA 1
ATOM 804 C C . PRO A 1 101 ? 0.429 4.879 -0.494 1.00 86.06 101 PRO A C 1
ATOM 806 O O . PRO A 1 101 ? -0.789 4.774 -0.587 1.00 86.06 101 PRO A O 1
ATOM 809 N N . PHE A 1 102 ? 1.173 3.878 -0.019 1.00 89.38 102 PHE A N 1
ATOM 810 C CA . PHE A 1 102 ? 0.589 2.659 0.533 1.00 89.38 102 PHE A CA 1
ATOM 811 C C . PHE A 1 102 ? 1.413 2.065 1.681 1.00 89.38 102 PHE A C 1
ATOM 813 O O . PHE A 1 102 ? 2.594 2.365 1.851 1.00 89.38 102 PHE A O 1
ATOM 820 N N . ALA A 1 103 ? 0.757 1.231 2.482 1.00 90.38 103 ALA A N 1
ATOM 821 C CA . ALA A 1 103 ? 1.329 0.496 3.605 1.00 90.38 103 ALA A CA 1
ATOM 822 C C . ALA A 1 103 ? 0.720 -0.907 3.669 1.00 90.38 103 ALA A C 1
ATOM 824 O O . ALA A 1 103 ? -0.398 -1.118 3.198 1.00 90.38 103 ALA A O 1
ATOM 825 N N . TYR A 1 104 ? 1.418 -1.841 4.298 1.00 91.06 104 TYR A N 1
ATOM 826 C CA . TYR A 1 104 ? 0.862 -3.126 4.685 1.00 91.06 104 TYR A CA 1
ATOM 827 C C . TYR A 1 104 ? 0.216 -3.018 6.066 1.00 91.06 104 TYR A C 1
ATOM 829 O O . TYR A 1 104 ? 0.715 -2.333 6.965 1.00 91.06 104 TYR A O 1
ATOM 837 N N . ALA A 1 105 ? -0.919 -3.680 6.242 1.00 90.94 105 ALA A N 1
ATOM 838 C CA . ALA A 1 105 ? -1.622 -3.751 7.511 1.00 90.94 105 ALA A CA 1
ATOM 839 C C . ALA A 1 105 ? -2.259 -5.125 7.691 1.00 90.94 105 ALA A C 1
ATOM 841 O O . ALA A 1 105 ? -2.895 -5.650 6.779 1.00 90.94 105 ALA A O 1
ATOM 842 N N . GLN A 1 106 ? -2.158 -5.679 8.895 1.00 90.75 106 GLN A N 1
ATOM 843 C CA . GLN A 1 106 ? -2.951 -6.838 9.273 1.00 90.75 106 GLN A CA 1
ATOM 844 C C . GLN A 1 106 ? -4.417 -6.437 9.427 1.00 90.75 106 GLN A C 1
ATOM 846 O O . GLN A 1 106 ? -4.762 -5.465 10.111 1.00 90.75 106 GLN A O 1
ATOM 851 N N . VAL A 1 107 ? -5.292 -7.216 8.808 1.00 90.00 107 VAL A N 1
ATOM 852 C CA . VAL A 1 107 ? -6.740 -7.048 8.851 1.00 90.00 107 VAL A CA 1
ATOM 853 C C . VAL A 1 107 ? -7.416 -8.342 9.277 1.00 90.00 107 VAL A C 1
ATOM 855 O O . VAL A 1 107 ? -6.934 -9.443 9.032 1.00 90.00 107 VAL A O 1
ATOM 858 N N . THR A 1 108 ? -8.563 -8.175 9.918 1.00 87.50 108 THR A N 1
ATOM 859 C CA . THR A 1 108 ? -9.541 -9.223 10.209 1.00 87.50 108 THR A CA 1
ATOM 860 C C . THR A 1 108 ? -10.870 -8.799 9.590 1.00 87.50 108 THR A C 1
ATOM 862 O O . THR A 1 108 ? -11.070 -7.616 9.281 1.00 87.50 108 THR A O 1
ATOM 865 N N . ARG A 1 109 ? -11.835 -9.720 9.500 1.00 84.75 109 ARG A N 1
ATOM 866 C CA . ARG A 1 109 ? -13.184 -9.406 8.997 1.00 84.75 109 ARG A CA 1
ATOM 867 C C . ARG A 1 109 ? -13.844 -8.244 9.757 1.00 84.75 109 ARG A C 1
ATOM 869 O O . ARG A 1 109 ? -14.557 -7.441 9.167 1.00 84.75 109 ARG A O 1
ATOM 876 N N . LYS A 1 110 ? -13.552 -8.112 11.058 1.00 83.69 110 LYS A N 1
ATOM 877 C CA . LYS A 1 110 ? -14.090 -7.061 11.942 1.00 83.69 110 LYS A CA 1
ATOM 878 C C . LYS A 1 110 ? -13.362 -5.720 11.832 1.00 83.69 110 LYS A C 1
ATOM 880 O O . LYS A 1 110 ? -13.961 -4.685 12.111 1.00 83.69 110 LYS A O 1
ATOM 885 N N . THR A 1 111 ? -12.072 -5.718 11.493 1.00 86.94 111 THR A N 1
ATOM 886 C CA . THR A 1 111 ? -11.264 -4.485 11.446 1.00 86.94 111 THR A CA 1
ATOM 887 C C . THR A 1 111 ? -11.274 -3.836 10.063 1.00 86.94 111 THR A C 1
ATOM 889 O O . THR A 1 111 ? -11.036 -2.63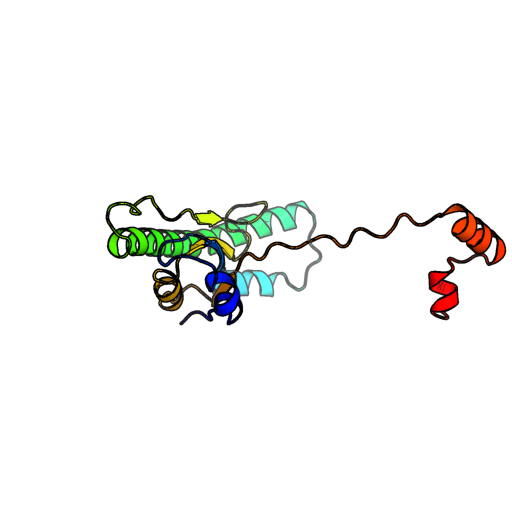4 9.958 1.00 86.94 111 THR A O 1
ATOM 892 N N . LEU A 1 112 ? -11.642 -4.581 9.014 1.00 88.00 112 LEU A N 1
ATOM 893 C CA . LEU A 1 112 ? -11.772 -4.081 7.641 1.00 88.00 112 LEU A CA 1
ATOM 894 C C . LEU A 1 112 ? -12.720 -2.870 7.533 1.00 88.00 112 LEU A C 1
ATOM 896 O O . LEU A 1 112 ? -12.433 -1.891 6.843 1.00 88.00 112 LEU A O 1
ATOM 900 N N . THR A 1 113 ? -13.831 -2.887 8.277 1.00 86.19 113 THR A N 1
ATOM 901 C CA . THR A 1 113 ? -14.804 -1.784 8.297 1.00 86.19 113 THR A CA 1
ATOM 902 C C . THR A 1 113 ? -14.241 -0.496 8.895 1.00 86.19 113 THR A C 1
ATOM 904 O O . THR A 1 113 ? -14.708 0.588 8.554 1.00 86.19 113 THR A O 1
ATOM 907 N N . GLU A 1 114 ? -13.229 -0.582 9.762 1.00 87.50 114 GLU A N 1
ATOM 908 C CA . GLU A 1 114 ? -12.580 0.600 10.340 1.00 87.50 114 GLU A CA 1
ATOM 909 C C . GLU A 1 114 ? -11.685 1.302 9.320 1.00 87.50 114 GLU A C 1
ATOM 911 O O . GLU A 1 114 ? -11.665 2.532 9.265 1.00 87.50 114 GLU A O 1
ATOM 916 N N . LEU A 1 115 ? -11.021 0.541 8.444 1.00 87.19 115 LEU A N 1
ATOM 917 C CA . LEU A 1 115 ? -10.276 1.119 7.324 1.00 87.19 115 LEU A CA 1
ATOM 918 C C . LEU A 1 115 ? -11.218 1.827 6.342 1.00 87.19 115 LEU A C 1
ATOM 920 O O . LEU A 1 115 ? -10.906 2.922 5.878 1.00 87.19 115 LEU A O 1
ATOM 924 N N . ARG A 1 116 ? -12.413 1.269 6.101 1.00 89.06 116 ARG A N 1
ATOM 925 C CA . ARG A 1 116 ? -13.442 1.884 5.241 1.00 89.06 116 ARG A CA 1
ATOM 926 C C . ARG A 1 116 ? -13.888 3.271 5.725 1.00 89.06 116 ARG A C 1
ATOM 928 O O . ARG A 1 116 ? -14.203 4.141 4.909 1.00 89.06 116 ARG A O 1
ATOM 935 N N . ARG A 1 117 ? -13.912 3.473 7.046 1.00 87.75 117 ARG A N 1
ATOM 936 C CA . ARG A 1 117 ? -14.321 4.723 7.712 1.00 87.75 117 ARG A CA 1
ATOM 937 C C . ARG A 1 117 ? -13.232 5.794 7.744 1.00 87.75 117 ARG A C 1
ATOM 939 O O . ARG A 1 117 ? -13.508 6.909 8.166 1.00 87.75 117 ARG A O 1
ATOM 946 N N . SER A 1 118 ? -12.000 5.475 7.354 1.00 86.25 118 SER A N 1
ATOM 947 C CA . SER A 1 118 ? -10.924 6.462 7.328 1.00 86.25 118 SER A CA 1
ATOM 948 C C . SER A 1 118 ? -11.039 7.362 6.099 1.00 86.25 118 SER A C 1
ATOM 950 O O . SER A 1 118 ? -11.114 6.874 4.971 1.00 86.25 118 SER A O 1
ATOM 952 N N . ASP A 1 119 ? -10.991 8.678 6.299 1.00 86.69 119 ASP A N 1
ATOM 953 C CA . ASP A 1 119 ? -11.085 9.648 5.202 1.00 86.69 119 ASP A CA 1
ATOM 954 C C . ASP A 1 119 ? -9.791 9.788 4.398 1.00 86.69 119 ASP A C 1
ATOM 956 O O . ASP A 1 119 ? -9.828 10.220 3.246 1.00 86.69 119 ASP A O 1
ATOM 960 N N . ASN A 1 120 ? -8.666 9.361 4.974 1.00 89.44 120 ASN A N 1
ATOM 961 C CA . ASN A 1 120 ? -7.331 9.449 4.378 1.00 89.44 120 ASN A CA 1
ATOM 962 C C . ASN A 1 120 ? -6.939 8.200 3.576 1.00 89.44 120 ASN A C 1
ATOM 964 O O . ASN A 1 120 ? -5.865 8.164 2.977 1.00 89.44 120 ASN A O 1
ATOM 968 N N . ILE A 1 121 ? -7.785 7.169 3.571 1.00 91.56 121 ILE A N 1
ATOM 969 C CA . ILE A 1 121 ? -7.567 5.935 2.816 1.00 91.56 121 ILE A CA 1
ATOM 970 C C . ILE A 1 121 ? -8.369 6.030 1.517 1.00 91.56 121 ILE A C 1
ATOM 972 O O . ILE A 1 121 ? -9.554 6.361 1.521 1.00 91.56 121 ILE A O 1
ATOM 976 N N . ALA A 1 122 ? -7.701 5.779 0.396 1.00 91.81 122 ALA A N 1
ATOM 977 C CA . ALA A 1 122 ? -8.320 5.712 -0.920 1.00 91.81 122 ALA A CA 1
ATOM 978 C C . ALA A 1 122 ? -8.896 4.314 -1.164 1.00 91.81 122 ALA A C 1
ATOM 980 O O . ALA A 1 122 ? -10.070 4.177 -1.509 1.00 91.81 122 ALA A O 1
ATOM 981 N N . ALA A 1 123 ? -8.087 3.280 -0.924 1.00 93.31 123 ALA A N 1
ATOM 982 C CA . ALA A 1 123 ? -8.480 1.900 -1.155 1.00 93.31 123 ALA A CA 1
ATOM 983 C C . ALA A 1 123 ? -7.782 0.926 -0.201 1.00 93.31 123 ALA A C 1
ATOM 985 O O . ALA A 1 123 ? -6.730 1.223 0.362 1.00 93.31 123 ALA A O 1
ATOM 986 N N . VAL A 1 124 ? -8.370 -0.255 -0.042 1.00 93.81 124 VAL A N 1
ATOM 987 C CA . VAL A 1 124 ? -7.778 -1.392 0.663 1.00 93.81 124 VAL A CA 1
ATOM 988 C C . VAL A 1 124 ? -7.927 -2.617 -0.225 1.00 93.81 124 VAL A C 1
ATOM 990 O O . VAL A 1 124 ? -9.031 -2.911 -0.694 1.00 93.81 124 VAL A O 1
ATOM 993 N N . ILE A 1 125 ? -6.830 -3.339 -0.432 1.00 93.75 125 ILE A N 1
ATOM 994 C CA . ILE A 1 125 ? -6.781 -4.554 -1.252 1.00 93.75 125 ILE A CA 1
ATOM 995 C C . ILE A 1 125 ? -6.094 -5.690 -0.474 1.00 93.75 125 ILE A C 1
ATOM 997 O O . ILE A 1 125 ? -5.239 -5.413 0.372 1.00 93.75 125 ILE A O 1
ATOM 1001 N N . PRO A 1 126 ? -6.464 -6.960 -0.701 1.00 92.88 126 PRO A N 1
ATOM 1002 C CA . PRO A 1 126 ? -5.793 -8.086 -0.056 1.00 92.88 126 PRO A CA 1
ATOM 1003 C C . PRO A 1 126 ? -4.351 -8.226 -0.564 1.00 92.88 126 PRO A C 1
ATOM 1005 O O . PRO A 1 126 ? -4.102 -8.038 -1.755 1.00 92.88 126 PRO A O 1
ATOM 1008 N N . ASN A 1 127 ? -3.403 -8.585 0.312 1.00 91.06 127 ASN A N 1
ATOM 1009 C CA . ASN A 1 127 ? -2.057 -8.956 -0.132 1.00 91.06 127 ASN A CA 1
ATOM 1010 C C . ASN A 1 127 ? -2.064 -10.415 -0.612 1.00 91.06 127 ASN A C 1
ATOM 1012 O O . ASN A 1 127 ? -1.804 -11.348 0.153 1.00 91.06 127 ASN A O 1
ATOM 1016 N N . GLN A 1 128 ? -2.467 -10.619 -1.865 1.00 84.50 128 GLN A N 1
ATOM 1017 C CA . GLN A 1 128 ? -2.549 -11.946 -2.467 1.00 84.50 128 GLN A CA 1
ATOM 1018 C C . GLN A 1 128 ? -1.155 -12.477 -2.798 1.00 84.50 128 GLN A C 1
ATOM 1020 O O . GLN A 1 128 ? -0.295 -11.755 -3.301 1.00 84.50 128 GLN A O 1
ATOM 1025 N N . ARG A 1 129 ? -0.938 -13.767 -2.534 1.00 79.00 129 ARG A N 1
ATOM 1026 C CA . ARG A 1 129 ? 0.295 -14.440 -2.941 1.00 79.00 129 ARG A CA 1
ATOM 1027 C C . ARG A 1 129 ? 0.292 -14.593 -4.456 1.00 79.00 129 ARG A C 1
ATOM 1029 O O . ARG A 1 129 ? -0.648 -15.152 -5.013 1.00 79.00 129 ARG A O 1
ATOM 1036 N N . ILE A 1 130 ? 1.351 -14.116 -5.098 1.00 79.12 130 ILE A N 1
ATOM 1037 C CA . ILE A 1 130 ? 1.617 -14.408 -6.503 1.00 79.12 130 ILE A CA 1
ATOM 1038 C C . ILE A 1 130 ? 2.430 -15.697 -6.588 1.00 79.12 130 ILE A C 1
ATOM 1040 O O . ILE A 1 130 ? 3.414 -15.872 -5.869 1.00 79.12 130 ILE A O 1
ATOM 1044 N N . HIS A 1 131 ? 2.009 -16.603 -7.461 1.00 77.25 131 HIS A N 1
ATOM 1045 C CA . HIS A 1 131 ? 2.815 -17.746 -7.863 1.00 77.25 131 HIS A CA 1
ATOM 1046 C C . HIS A 1 131 ? 3.515 -17.364 -9.162 1.00 77.25 131 HIS A C 1
ATOM 1048 O O . HIS A 1 131 ? 2.859 -16.956 -10.121 1.00 77.25 131 HIS A O 1
ATOM 1054 N N . LEU A 1 132 ? 4.846 -17.432 -9.173 1.00 76.44 132 LEU A N 1
ATOM 1055 C CA . LEU A 1 132 ? 5.602 -17.251 -10.405 1.00 76.44 132 LEU A CA 1
ATOM 1056 C C . LEU A 1 132 ? 5.278 -18.422 -11.328 1.00 76.44 132 LEU A C 1
ATOM 1058 O O . LEU A 1 132 ? 5.343 -19.580 -10.919 1.00 76.44 132 LEU A O 1
ATOM 1062 N N . LEU A 1 133 ? 4.913 -18.108 -12.567 1.00 78.69 133 LEU A N 1
ATOM 1063 C CA . LEU A 1 133 ? 4.882 -19.108 -13.619 1.00 78.69 133 LEU A CA 1
ATOM 1064 C C . LEU A 1 133 ? 6.338 -19.434 -13.939 1.00 78.69 133 LEU A C 1
ATOM 1066 O O . LEU A 1 133 ? 7.041 -18.610 -14.521 1.00 78.69 133 LEU A O 1
ATOM 1070 N N . GLU A 1 134 ? 6.802 -20.601 -13.509 1.00 74.75 134 GLU A N 1
ATOM 1071 C CA . GLU A 1 134 ? 8.108 -21.094 -13.923 1.00 74.75 134 GLU A CA 1
ATOM 1072 C C . GLU A 1 134 ? 7.992 -21.577 -15.371 1.00 74.75 134 GLU A C 1
ATOM 1074 O O . GLU A 1 134 ? 7.212 -22.498 -15.648 1.00 74.75 134 GLU A O 1
ATOM 1079 N N . PRO A 1 135 ? 8.709 -20.954 -16.326 1.00 74.31 135 PRO A N 1
ATOM 1080 C CA . PRO A 1 135 ? 8.748 -21.482 -17.673 1.00 74.31 135 PRO A CA 1
ATOM 1081 C C . PRO A 1 135 ? 9.353 -22.884 -17.610 1.00 74.31 135 PRO A C 1
ATOM 1083 O O . PRO A 1 135 ? 10.396 -23.105 -16.991 1.00 74.31 135 PRO A O 1
ATOM 1086 N N . ARG A 1 136 ? 8.678 -23.842 -18.248 1.00 77.69 136 ARG A N 1
ATOM 1087 C CA . ARG A 1 136 ? 9.202 -25.197 -18.439 1.00 77.69 136 ARG A CA 1
ATOM 1088 C C . ARG A 1 136 ? 10.600 -25.076 -19.047 1.00 77.69 136 ARG A C 1
ATOM 1090 O O . ARG A 1 136 ? 10.762 -24.256 -19.942 1.00 77.69 136 ARG A O 1
ATOM 1097 N N . ALA A 1 137 ? 11.577 -25.847 -18.561 1.00 74.38 137 ALA A N 1
ATOM 1098 C CA . ALA A 1 137 ? 12.948 -25.803 -19.073 1.00 74.38 137 ALA A CA 1
ATOM 1099 C C . ALA A 1 137 ? 12.931 -25.886 -20.608 1.00 74.38 137 ALA A C 1
ATOM 1101 O O . ALA A 1 137 ? 12.539 -26.908 -21.172 1.00 74.38 137 ALA A O 1
ATOM 1102 N N . ILE A 1 138 ? 13.259 -24.768 -21.256 1.00 73.50 138 ILE A N 1
ATOM 1103 C CA . ILE A 1 138 ? 13.305 -24.654 -22.710 1.00 73.50 138 ILE A CA 1
ATOM 1104 C C . ILE A 1 138 ? 14.712 -25.065 -23.120 1.00 73.50 138 ILE A C 1
ATOM 1106 O O . ILE A 1 138 ? 15.686 -24.538 -22.579 1.00 73.50 138 ILE A O 1
ATOM 1110 N N . ASP A 1 139 ? 14.818 -26.011 -24.048 1.00 76.31 139 ASP A N 1
ATOM 1111 C CA . ASP A 1 139 ? 16.090 -26.287 -24.698 1.00 76.31 139 ASP A CA 1
ATOM 1112 C C . ASP A 1 139 ? 16.397 -25.147 -25.675 1.00 76.31 139 ASP A C 1
ATOM 1114 O O . ASP A 1 139 ? 15.732 -24.972 -26.696 1.00 76.31 139 ASP A O 1
ATOM 1118 N N . TYR A 1 140 ? 17.372 -24.317 -25.313 1.00 80.81 140 TYR A N 1
ATOM 1119 C CA . TYR A 1 140 ? 17.776 -23.167 -26.115 1.00 80.81 140 TYR A CA 1
ATOM 1120 C C . TYR A 1 140 ? 18.719 -23.543 -27.262 1.00 80.81 140 TYR A C 1
ATOM 1122 O O . TYR A 1 140 ? 19.019 -22.676 -28.079 1.00 80.81 140 TYR A O 1
ATOM 1130 N N . GLN A 1 141 ? 19.206 -24.788 -27.348 1.00 83.62 141 GLN A N 1
ATOM 1131 C CA . GLN A 1 141 ? 20.141 -25.170 -28.411 1.00 83.62 141 GLN A CA 1
ATOM 1132 C C . GLN A 1 141 ? 19.482 -25.090 -29.787 1.00 83.62 141 GLN A C 1
ATOM 1134 O O . GLN A 1 141 ? 20.014 -24.436 -30.685 1.00 83.62 141 GLN A O 1
ATOM 1139 N N . ASP A 1 142 ? 18.292 -25.669 -29.930 1.00 81.75 142 ASP A N 1
ATOM 1140 C CA . ASP A 1 142 ? 17.552 -25.638 -31.192 1.00 81.75 142 ASP A CA 1
ATOM 1141 C C . ASP A 1 142 ? 17.122 -24.213 -31.566 1.00 81.75 142 ASP A C 1
ATOM 1143 O O . ASP A 1 142 ? 17.237 -23.817 -32.727 1.00 81.75 142 ASP A O 1
ATOM 1147 N N . LEU A 1 143 ? 16.704 -23.412 -30.578 1.00 80.31 143 LEU A N 1
ATOM 1148 C CA . LEU A 1 143 ? 16.314 -22.014 -30.788 1.00 80.31 143 LEU A CA 1
ATOM 1149 C C . LEU A 1 143 ? 17.500 -21.145 -31.230 1.00 80.31 143 LEU A C 1
ATOM 1151 O O . LEU A 1 143 ? 17.346 -20.329 -32.135 1.00 80.31 143 LEU A O 1
ATOM 1155 N N . ASN A 1 144 ? 18.686 -21.349 -30.650 1.00 83.75 144 ASN A N 1
ATOM 1156 C CA . ASN A 1 144 ? 19.899 -20.639 -31.057 1.00 83.75 144 ASN A CA 1
ATOM 1157 C C . ASN A 1 144 ? 20.346 -21.029 -32.469 1.00 83.75 144 ASN A C 1
ATOM 1159 O O . ASN A 1 144 ? 20.773 -20.167 -33.234 1.00 83.75 144 ASN A O 1
ATOM 1163 N N . ASN A 1 145 ? 20.254 -22.313 -32.827 1.00 85.00 145 ASN A N 1
ATOM 1164 C CA . ASN A 1 145 ? 20.596 -22.776 -34.172 1.00 85.00 145 ASN A CA 1
ATOM 1165 C C . ASN A 1 145 ? 19.646 -22.175 -35.220 1.00 85.00 145 ASN A C 1
ATOM 1167 O O . ASN A 1 145 ? 20.092 -21.743 -36.283 1.00 85.00 145 ASN A O 1
ATOM 1171 N N . GLN A 1 146 ? 18.349 -22.104 -34.905 1.00 80.44 146 GLN A N 1
ATOM 1172 C CA . GLN A 1 146 ? 17.354 -21.438 -35.749 1.00 80.44 146 GLN A CA 1
ATOM 1173 C C . GLN A 1 146 ? 17.627 -19.938 -35.875 1.00 80.44 146 GLN A C 1
ATOM 1175 O O . GLN A 1 146 ? 17.603 -19.415 -36.983 1.00 80.44 146 GLN A O 1
ATOM 1180 N N . GLU A 1 147 ? 17.958 -19.258 -34.778 1.00 87.12 147 GLU A N 1
ATOM 1181 C CA . GLU A 1 147 ? 18.277 -17.829 -34.799 1.00 87.12 147 GLU A CA 1
ATOM 1182 C C . GLU A 1 147 ? 19.533 -17.523 -35.626 1.00 87.12 147 GLU A C 1
ATOM 1184 O O . GLU A 1 147 ? 19.545 -16.568 -36.402 1.00 87.12 147 GLU A O 1
ATOM 1189 N N . GLN A 1 148 ? 20.570 -18.361 -35.537 1.00 86.00 148 GLN A N 1
ATOM 1190 C CA . GLN A 1 148 ? 21.759 -18.229 -36.385 1.00 86.00 148 GLN A CA 1
ATOM 1191 C C . GLN A 1 148 ? 21.449 -18.444 -37.872 1.00 86.00 148 GLN A C 1
ATOM 1193 O O . GLN A 1 148 ? 22.043 -17.773 -38.714 1.00 86.00 148 GLN A O 1
ATOM 1198 N N . ALA A 1 149 ? 20.530 -19.357 -38.201 1.00 84.88 149 ALA A N 1
ATOM 1199 C CA . ALA A 1 149 ? 20.132 -19.629 -39.580 1.00 84.88 149 ALA A CA 1
ATOM 1200 C C . ALA A 1 149 ? 19.222 -18.534 -40.165 1.00 84.88 149 ALA A C 1
ATOM 1202 O O . ALA A 1 149 ? 19.406 -18.135 -41.313 1.00 84.88 149 ALA A O 1
ATOM 1203 N N . ALA A 1 150 ? 18.254 -18.046 -39.385 1.00 81.69 150 ALA A N 1
ATOM 1204 C CA . ALA A 1 150 ? 17.280 -17.041 -39.808 1.00 81.69 150 ALA A CA 1
ATOM 1205 C C . ALA A 1 150 ? 17.796 -15.596 -39.669 1.00 81.69 150 ALA A C 1
ATOM 1207 O O . ALA A 1 150 ? 17.208 -14.673 -40.228 1.00 81.69 150 ALA A O 1
ATOM 1208 N N . GLY A 1 151 ? 18.883 -15.380 -38.917 1.00 87.06 151 GLY A N 1
ATOM 1209 C CA . GLY A 1 151 ? 19.415 -14.049 -38.606 1.00 87.06 151 GLY A CA 1
ATOM 1210 C C . GLY A 1 151 ? 18.532 -13.233 -37.654 1.00 87.06 151 GLY A C 1
ATOM 1211 O O . GLY A 1 151 ? 18.783 -12.046 -37.453 1.00 87.06 151 GLY A O 1
ATOM 1212 N N . MET A 1 152 ? 17.499 -13.851 -37.078 1.00 84.44 152 MET A N 1
ATOM 1213 C CA . MET A 1 152 ? 16.540 -13.239 -36.163 1.00 84.44 152 MET A CA 1
ATOM 1214 C C . MET A 1 152 ? 15.976 -14.288 -35.202 1.00 84.44 152 MET A C 1
ATOM 1216 O O . MET A 1 152 ? 15.901 -15.470 -35.534 1.00 84.44 152 MET A O 1
ATOM 1220 N N . THR A 1 153 ? 15.558 -13.867 -34.006 1.00 84.50 153 THR A N 1
ATOM 1221 C CA . THR A 1 153 ? 14.931 -14.791 -33.046 1.00 84.50 153 THR A CA 1
ATOM 1222 C C . THR A 1 153 ? 13.620 -15.349 -33.612 1.00 84.50 153 THR A C 1
ATOM 1224 O O . THR A 1 153 ? 12.841 -14.612 -34.222 1.00 84.50 153 THR A O 1
ATOM 1227 N N . TRP A 1 154 ? 13.316 -16.614 -33.310 1.00 81.50 154 TRP A N 1
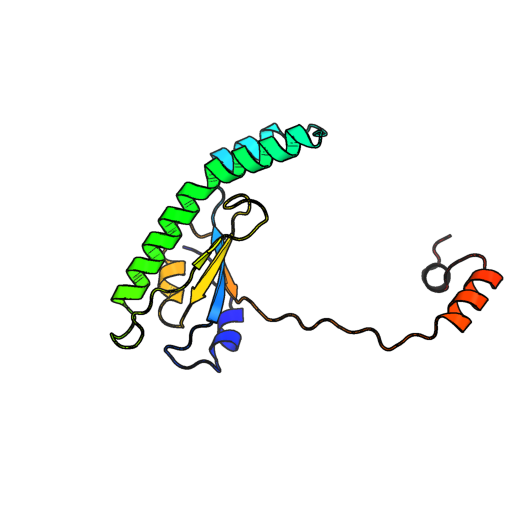ATOM 1228 C CA . TRP A 1 154 ? 12.054 -17.269 -33.694 1.00 81.50 154 TRP A CA 1
ATOM 1229 C C . TRP A 1 154 ? 10.801 -16.463 -33.298 1.00 81.50 154 TRP A C 1
ATOM 1231 O O . TRP A 1 154 ? 9.774 -16.507 -33.971 1.00 81.50 154 TRP A O 1
ATOM 1241 N N . GLY A 1 155 ? 10.870 -15.720 -32.187 1.00 82.56 155 GLY A N 1
ATOM 1242 C CA . GLY A 1 155 ? 9.771 -14.885 -31.710 1.00 82.56 155 GLY A CA 1
ATOM 1243 C C . GLY A 1 155 ? 9.505 -13.688 -32.623 1.00 82.56 155 GLY A C 1
ATOM 1244 O O . GLY A 1 155 ? 8.348 -13.352 -32.846 1.00 82.56 155 GLY A O 1
ATOM 1245 N N . LEU A 1 156 ? 10.554 -13.073 -33.175 1.00 85.88 156 LEU A N 1
ATOM 1246 C CA . LEU A 1 156 ? 10.431 -11.965 -34.128 1.00 85.88 156 LEU A CA 1
ATOM 1247 C C . LEU A 1 156 ? 9.917 -12.453 -35.481 1.00 85.88 156 LEU A C 1
ATOM 1249 O O . LEU A 1 156 ? 8.989 -11.854 -36.018 1.00 85.88 156 LEU A O 1
ATOM 1253 N N . GLU A 1 157 ? 10.432 -13.590 -35.958 1.00 82.12 157 GLU A N 1
ATOM 1254 C CA . GLU A 1 157 ? 9.946 -14.243 -37.178 1.00 82.12 157 GLU A CA 1
ATOM 1255 C C . GLU A 1 157 ? 8.449 -14.575 -37.064 1.00 82.12 157 GLU A C 1
ATOM 1257 O O . GLU A 1 157 ? 7.653 -14.273 -37.950 1.00 82.12 157 GLU A O 1
ATOM 1262 N N . ARG A 1 158 ? 8.021 -15.132 -35.923 1.00 84.38 158 ARG A N 1
ATOM 1263 C CA . ARG A 1 158 ? 6.615 -15.491 -35.691 1.00 84.38 158 ARG A CA 1
ATOM 1264 C C . ARG A 1 158 ? 5.684 -14.283 -35.591 1.00 84.38 158 ARG A C 1
ATOM 1266 O O . ARG A 1 158 ? 4.486 -14.427 -35.838 1.00 84.38 158 ARG A O 1
ATOM 1273 N N . LEU A 1 159 ? 6.215 -13.139 -35.175 1.00 88.94 159 LEU A N 1
ATOM 1274 C CA . LEU A 1 159 ? 5.470 -11.892 -35.035 1.00 88.94 159 LEU A CA 1
ATOM 1275 C C . LEU A 1 159 ? 5.525 -11.023 -36.298 1.00 88.94 159 LEU A C 1
ATOM 1277 O O . LEU A 1 159 ? 4.920 -9.952 -36.287 1.00 88.94 159 LEU A O 1
ATOM 1281 N N . ASP A 1 160 ? 6.201 -11.486 -37.356 1.00 80.81 160 ASP A N 1
ATOM 1282 C CA . ASP A 1 160 ? 6.372 -10.768 -38.626 1.00 80.81 160 ASP A CA 1
ATOM 1283 C C . ASP A 1 160 ? 6.946 -9.352 -38.411 1.00 80.81 160 ASP A C 1
ATOM 1285 O O . ASP A 1 160 ? 6.507 -8.364 -39.002 1.00 80.81 160 ASP A O 1
ATOM 1289 N N . ILE A 1 161 ? 7.893 -9.243 -37.469 1.00 71.88 161 ILE A N 1
ATOM 1290 C CA . ILE A 1 161 ? 8.571 -7.988 -37.133 1.00 71.88 161 ILE A CA 1
ATOM 1291 C C . ILE A 1 161 ? 9.892 -7.946 -37.918 1.00 71.88 161 ILE A C 1
ATOM 1293 O O . ILE A 1 161 ? 10.764 -8.766 -37.623 1.00 71.88 161 ILE A O 1
ATOM 1297 N N . PRO A 1 162 ? 10.042 -7.026 -38.893 1.00 64.38 162 PRO A N 1
ATOM 1298 C CA . PRO A 1 162 ? 11.249 -6.901 -39.710 1.00 64.38 162 PRO A CA 1
ATOM 1299 C C . PRO A 1 162 ? 12.448 -6.328 -38.945 1.00 64.38 162 PRO A C 1
ATOM 1301 O O . PRO A 1 162 ? 12.242 -5.536 -37.992 1.00 64.38 162 PRO A O 1
#

pLDDT: mean 82.54, std 7.76, range [54.91, 93.81]